Protein AF-A0A6D0IIC6-F1 (afdb_monomer_lite)

InterPro domains:
  IPR009677 Protein of unknown function DUF1266 [PF06889] (2-135)

Radius of gyration: 17.99 Å; chains: 1; bounding box: 43×33×46 Å

Foldseek 3Di:
DVLVVVLVPDDLLVVLLSVLQVVLDVQQFQCALCLLVLVVQLVVLVVCCVVVVDPPLQSQQSNLVSLVVCLVGDVAPRNSLLSNQLNVLSVPADPDPPSVSSNVSSVVSDGDPVSVVCCCLQPVDPPRPNVVDDSDRDPDGRDNDPVCPVVVVD

Structure (mmCIF, N/CA/C/O backbone):
data_AF-A0A6D0IIC6-F1
#
_entry.id   AF-A0A6D0IIC6-F1
#
loop_
_atom_site.group_PDB
_atom_site.id
_atom_site.type_symbol
_atom_site.label_atom_id
_atom_site.label_alt_id
_atom_site.label_comp_id
_atom_site.label_asym_id
_atom_site.label_entity_id
_atom_site.label_seq_id
_atom_site.pdbx_PDB_ins_code
_atom_site.Cartn_x
_atom_site.Cartn_y
_atom_site.Cartn_z
_atom_site.occupancy
_atom_site.B_iso_or_equiv
_atom_site.auth_seq_id
_atom_site.auth_comp_id
_atom_site.auth_asym_id
_ato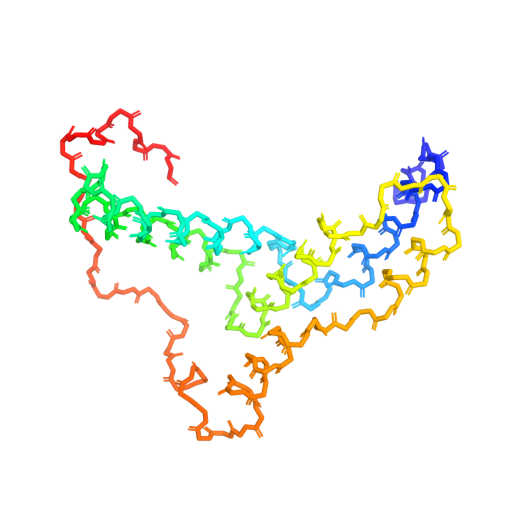m_site.auth_atom_id
_atom_site.pdbx_PDB_model_num
ATOM 1 N N . CYS A 1 1 ? 8.353 -15.985 -24.336 1.00 82.25 1 CYS A N 1
ATOM 2 C CA . CYS A 1 1 ? 7.717 -16.200 -23.022 1.00 82.25 1 CYS A CA 1
ATOM 3 C C . CYS A 1 1 ? 6.821 -15.000 -22.806 1.00 82.25 1 CYS A C 1
ATOM 5 O O . CYS A 1 1 ? 7.244 -13.914 -23.181 1.00 82.25 1 CYS A O 1
ATOM 7 N N . GLU A 1 2 ? 5.638 -15.191 -22.223 1.00 90.31 2 GLU A N 1
ATOM 8 C CA . GLU A 1 2 ? 4.599 -14.149 -22.117 1.00 90.31 2 GLU A CA 1
ATOM 9 C C . GLU A 1 2 ? 5.140 -12.819 -21.565 1.00 90.31 2 GLU A C 1
ATOM 11 O O . GLU A 1 2 ? 4.812 -11.756 -22.075 1.00 90.31 2 GLU A O 1
ATOM 16 N N . TRP A 1 3 ? 6.075 -12.874 -20.610 1.00 86.62 3 TRP A N 1
ATOM 17 C CA . TRP A 1 3 ? 6.760 -11.693 -20.072 1.00 86.62 3 TRP A CA 1
ATOM 18 C C . TRP A 1 3 ? 7.549 -10.882 -21.112 1.00 86.62 3 TRP A C 1
ATOM 20 O O . TRP A 1 3 ? 7.488 -9.657 -21.132 1.00 86.62 3 TRP A O 1
ATOM 30 N N . ARG A 1 4 ? 8.313 -11.552 -21.980 1.00 87.19 4 ARG A N 1
ATOM 31 C CA . ARG A 1 4 ? 9.103 -10.880 -23.021 1.00 87.19 4 ARG A CA 1
ATOM 32 C C . ARG A 1 4 ? 8.197 -10.246 -24.071 1.00 87.19 4 ARG A C 1
ATOM 34 O O . ARG A 1 4 ? 8.526 -9.183 -24.581 1.00 87.19 4 ARG A O 1
ATOM 41 N N . ASP A 1 5 ? 7.091 -10.913 -24.378 1.00 92.62 5 ASP A N 1
ATOM 42 C CA . ASP A 1 5 ? 6.135 -10.450 -25.376 1.00 92.62 5 ASP A CA 1
ATOM 43 C C . ASP A 1 5 ? 5.373 -9.222 -24.828 1.00 92.62 5 ASP A C 1
ATOM 45 O O . ASP A 1 5 ? 5.308 -8.206 -25.509 1.00 92.62 5 ASP A O 1
ATOM 49 N N . TYR A 1 6 ? 4.985 -9.231 -23.543 1.00 90.69 6 TYR A N 1
ATOM 50 C CA . TYR A 1 6 ? 4.467 -8.054 -22.825 1.00 90.69 6 TYR A CA 1
ATOM 51 C C . TYR A 1 6 ? 5.447 -6.869 -22.829 1.00 90.69 6 TYR A C 1
ATOM 53 O O . TYR A 1 6 ? 5.066 -5.747 -23.151 1.00 90.69 6 TYR A O 1
ATOM 61 N N . LEU A 1 7 ? 6.729 -7.096 -22.513 1.00 91.75 7 LEU A N 1
ATOM 62 C CA . LEU A 1 7 ? 7.733 -6.024 -22.532 1.00 91.75 7 LEU A CA 1
ATOM 63 C C . LEU A 1 7 ? 7.914 -5.402 -23.925 1.00 91.75 7 LEU A C 1
ATOM 65 O O . LEU A 1 7 ? 8.231 -4.217 -24.013 1.00 91.75 7 LEU A O 1
ATOM 69 N N . ALA A 1 8 ? 7.724 -6.180 -24.995 1.00 91.31 8 ALA A N 1
ATOM 70 C CA . ALA A 1 8 ? 7.854 -5.705 -26.370 1.00 91.31 8 ALA A CA 1
ATOM 71 C C . ALA A 1 8 ? 6.704 -4.777 -26.804 1.00 91.31 8 ALA A C 1
ATOM 73 O O . ALA A 1 8 ? 6.877 -4.009 -27.748 1.00 91.31 8 ALA A O 1
ATOM 74 N N . GLU A 1 9 ? 5.560 -4.819 -26.116 1.00 94.50 9 GLU A N 1
ATOM 75 C CA . GLU A 1 9 ? 4.418 -3.926 -26.354 1.00 94.50 9 GLU A CA 1
ATOM 76 C C . GLU A 1 9 ? 4.563 -2.569 -25.642 1.00 94.50 9 GLU A C 1
ATOM 78 O O . GLU A 1 9 ? 3.877 -1.606 -25.987 1.00 94.50 9 GLU A O 1
ATOM 83 N N . LEU A 1 10 ? 5.459 -2.467 -24.654 1.00 93.31 10 LEU A N 1
ATOM 84 C CA . LEU A 1 10 ? 5.653 -1.254 -23.862 1.00 93.31 10 LEU A CA 1
ATOM 85 C C . LEU A 1 10 ? 6.645 -0.288 -24.518 1.00 93.31 10 LEU A C 1
ATOM 87 O O . LEU A 1 10 ? 7.680 -0.691 -25.057 1.00 93.31 10 LEU A O 1
ATOM 91 N N . ASN A 1 11 ? 6.380 1.013 -24.368 1.00 92.44 11 ASN A N 1
ATOM 92 C CA . ASN A 1 11 ? 7.372 2.054 -24.637 1.00 92.44 11 ASN A CA 1
ATOM 93 C C . ASN A 1 11 ? 8.532 1.981 -23.620 1.00 92.44 11 ASN A C 1
ATOM 95 O O . ASN A 1 11 ? 8.465 1.269 -22.616 1.00 92.44 11 ASN A O 1
ATOM 99 N N . GLU A 1 12 ? 9.612 2.728 -23.853 1.00 91.75 12 GLU A N 1
ATOM 100 C CA . GLU A 1 12 ? 10.815 2.637 -23.010 1.00 91.75 12 GLU A CA 1
ATOM 101 C C . GLU A 1 12 ? 10.557 2.967 -21.530 1.00 91.75 12 GLU A C 1
ATOM 103 O O . GLU A 1 12 ? 11.187 2.386 -20.641 1.00 91.75 12 GLU A O 1
ATOM 108 N N . GLN A 1 13 ? 9.608 3.867 -21.265 1.00 91.56 13 GLN A N 1
ATOM 109 C CA . GLN A 1 13 ? 9.168 4.227 -19.921 1.00 91.56 13 GLN A CA 1
ATOM 110 C C . GLN A 1 13 ? 8.432 3.060 -19.245 1.00 91.56 13 GLN A C 1
ATOM 112 O O . GLN A 1 13 ? 8.767 2.667 -18.128 1.00 91.56 13 GLN A O 1
ATOM 117 N N . GLY A 1 14 ? 7.471 2.452 -19.942 1.00 91.88 14 GLY A N 1
ATOM 118 C CA . GLY A 1 14 ? 6.746 1.272 -19.484 1.00 91.88 14 GLY A CA 1
ATOM 119 C C . GLY A 1 14 ? 7.681 0.092 -19.228 1.00 91.88 14 GLY A C 1
ATOM 120 O O . GLY A 1 14 ? 7.528 -0.601 -18.224 1.00 91.88 14 GLY A O 1
ATOM 121 N N . GLN A 1 15 ? 8.707 -0.093 -20.062 1.00 92.88 15 GLN A N 1
ATOM 122 C CA . GLN A 1 15 ? 9.739 -1.104 -19.828 1.00 92.88 15 GLN A CA 1
ATOM 123 C C . GLN A 1 15 ? 10.530 -0.836 -18.541 1.00 92.88 15 GLN A C 1
ATOM 125 O O . GLN A 1 15 ? 10.795 -1.782 -17.799 1.00 92.88 15 GLN A O 1
ATOM 130 N N . ALA A 1 16 ? 10.869 0.423 -18.235 1.00 92.38 16 ALA A N 1
ATOM 131 C CA . ALA A 1 16 ? 11.551 0.777 -16.986 1.00 92.38 16 ALA A CA 1
ATOM 132 C C . ALA A 1 16 ? 10.691 0.446 -15.752 1.00 92.38 16 ALA A C 1
ATOM 134 O O . ALA A 1 16 ? 11.174 -0.187 -14.811 1.00 92.38 16 ALA A O 1
ATOM 135 N N . TYR A 1 17 ? 9.398 0.782 -15.782 1.00 92.44 17 TYR A N 1
ATOM 136 C CA . TYR A 1 17 ? 8.455 0.418 -14.721 1.00 92.44 17 TYR A CA 1
ATOM 137 C C . TYR A 1 17 ? 8.265 -1.097 -14.590 1.00 92.44 17 TYR A C 1
ATOM 139 O O . TYR A 1 17 ? 8.301 -1.635 -13.484 1.00 92.44 17 TYR A O 1
ATOM 147 N N . ALA A 1 18 ? 8.107 -1.809 -15.706 1.00 91.00 18 ALA A N 1
ATOM 148 C CA . ALA A 1 18 ? 7.944 -3.258 -15.708 1.00 91.00 18 ALA A CA 1
ATOM 149 C C . ALA A 1 18 ? 9.186 -3.971 -15.147 1.00 91.00 18 ALA A C 1
ATOM 151 O O . ALA A 1 18 ? 9.060 -4.903 -14.352 1.00 91.00 18 ALA A O 1
ATOM 152 N N . GLN A 1 19 ? 10.387 -3.500 -15.495 1.00 90.62 19 GLN A N 1
ATOM 153 C CA . GLN A 1 19 ? 11.643 -3.990 -14.922 1.00 90.62 19 GLN A CA 1
ATOM 154 C C . GLN A 1 19 ? 11.728 -3.708 -13.419 1.00 90.62 19 GLN A C 1
ATOM 156 O O . GLN A 1 19 ? 12.107 -4.597 -12.655 1.00 90.62 19 GLN A O 1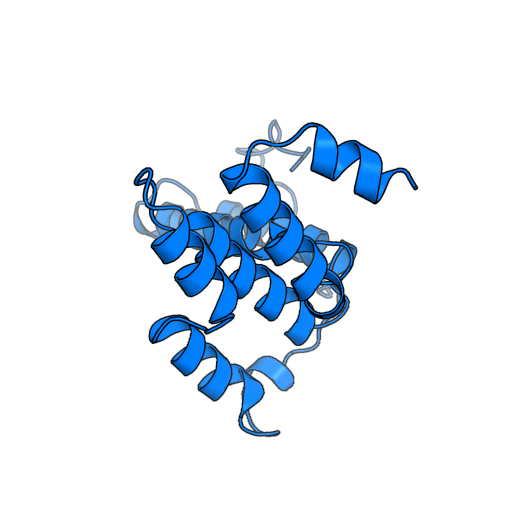
ATOM 161 N N . PHE A 1 20 ? 11.333 -2.512 -12.973 1.00 91.75 20 PHE A N 1
ATOM 162 C CA . PHE A 1 20 ? 11.287 -2.176 -11.552 1.00 91.75 20 PHE A CA 1
ATOM 163 C C . PHE A 1 20 ? 10.362 -3.121 -10.772 1.00 91.75 20 PHE A C 1
ATOM 165 O O . PHE A 1 20 ? 10.805 -3.733 -9.796 1.00 91.75 20 PHE A O 1
ATOM 172 N N . VAL A 1 21 ? 9.125 -3.316 -11.244 1.00 89.25 21 VAL A N 1
ATOM 173 C CA . VAL A 1 21 ? 8.141 -4.226 -10.631 1.00 89.25 21 VAL A CA 1
ATOM 174 C C . VAL A 1 21 ? 8.664 -5.662 -10.598 1.00 89.25 21 VAL A C 1
ATOM 176 O O . VAL A 1 21 ? 8.647 -6.296 -9.545 1.00 89.25 21 VAL A O 1
ATOM 179 N N . ALA A 1 22 ? 9.200 -6.169 -11.711 1.00 89.06 22 ALA A N 1
ATOM 180 C CA . ALA A 1 22 ? 9.768 -7.515 -11.757 1.00 89.06 22 ALA A CA 1
ATOM 181 C C . ALA A 1 22 ? 10.922 -7.684 -10.758 1.00 89.06 22 ALA A C 1
ATOM 183 O O . ALA A 1 22 ? 11.012 -8.692 -10.064 1.00 89.06 22 ALA A O 1
ATOM 184 N N . SER A 1 23 ? 11.777 -6.667 -10.634 1.00 89.38 23 SER A N 1
ATOM 185 C CA . SER A 1 23 ? 12.956 -6.704 -9.766 1.00 89.38 23 SER A CA 1
ATOM 186 C C . SER A 1 23 ? 12.669 -6.492 -8.272 1.00 89.38 23 SER A C 1
ATOM 188 O O . SER A 1 23 ? 13.603 -6.550 -7.468 1.00 89.38 23 SER A O 1
ATOM 190 N N . THR A 1 24 ? 11.417 -6.201 -7.904 1.00 89.88 24 THR A N 1
ATOM 191 C CA . THR A 1 24 ? 10.955 -6.010 -6.515 1.00 89.88 24 THR A CA 1
ATOM 192 C C . THR A 1 24 ? 9.885 -7.028 -6.101 1.00 89.88 24 THR A C 1
ATOM 194 O O . THR A 1 24 ? 9.538 -7.103 -4.919 1.00 89.88 24 THR A O 1
ATOM 197 N N . ALA A 1 25 ? 9.397 -7.854 -7.035 1.00 87.25 25 ALA A N 1
ATOM 198 C CA . ALA A 1 25 ? 8.306 -8.805 -6.822 1.00 87.2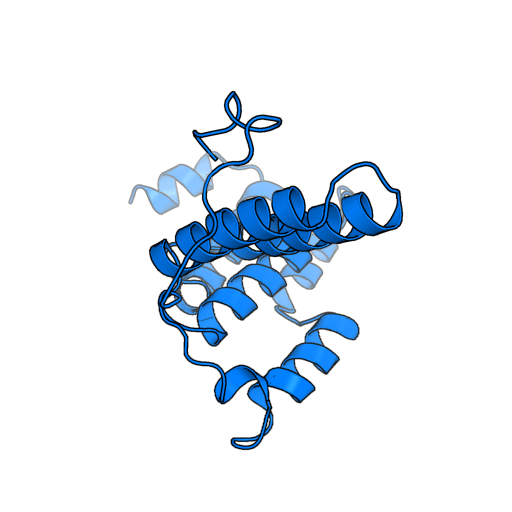5 25 ALA A CA 1
ATOM 199 C C . ALA A 1 25 ? 8.571 -9.796 -5.674 1.00 87.25 25 ALA A C 1
ATOM 201 O O . ALA A 1 25 ? 7.692 -10.022 -4.844 1.00 87.25 25 ALA A O 1
ATOM 202 N N . GLU A 1 26 ? 9.791 -10.334 -5.572 1.00 86.38 26 GLU A N 1
ATOM 203 C CA . GLU A 1 26 ? 10.161 -11.285 -4.511 1.00 86.38 26 GLU A CA 1
ATOM 204 C C . GLU A 1 26 ? 10.048 -10.673 -3.105 1.00 86.38 26 GLU A C 1
ATOM 206 O O . GLU A 1 26 ? 9.639 -11.345 -2.156 1.00 86.38 26 GLU A O 1
ATOM 211 N N . CYS A 1 27 ? 10.349 -9.377 -2.974 1.00 86.69 27 CYS A N 1
ATOM 212 C CA . CYS A 1 27 ? 10.289 -8.656 -1.705 1.00 86.69 27 CYS A CA 1
ATOM 213 C C . CYS A 1 27 ? 8.856 -8.270 -1.318 1.00 86.69 27 CYS A C 1
ATOM 215 O O . CYS A 1 27 ? 8.543 -8.202 -0.132 1.00 86.69 27 CYS A O 1
ATOM 217 N N . CYS A 1 28 ? 7.986 -8.013 -2.298 1.00 89.56 28 CYS A N 1
ATOM 218 C CA . CYS A 1 28 ? 6.646 -7.467 -2.067 1.00 89.56 28 CYS A CA 1
ATOM 219 C C . CYS A 1 28 ? 5.564 -8.532 -1.839 1.00 89.56 28 CYS A C 1
ATOM 221 O O . CYS A 1 28 ? 4.435 -8.185 -1.510 1.00 89.56 28 CYS A O 1
ATOM 223 N N . GLY A 1 29 ? 5.853 -9.819 -2.033 1.00 87.56 29 GLY A N 1
ATOM 224 C CA . GLY A 1 29 ? 4.814 -10.852 -2.008 1.00 87.56 29 GLY A CA 1
ATOM 225 C C . GLY A 1 29 ? 3.769 -10.683 -3.124 1.00 87.56 29 GLY A C 1
ATOM 226 O O . GLY A 1 29 ? 3.926 -9.878 -4.041 1.00 87.56 29 GLY A O 1
ATOM 227 N N . GLU A 1 30 ? 2.676 -11.446 -3.049 1.00 91.94 30 GLU A N 1
ATOM 228 C CA . GLU A 1 30 ? 1.641 -11.484 -4.100 1.00 91.94 30 GLU A CA 1
ATOM 229 C C . GLU A 1 30 ? 0.887 -10.154 -4.251 1.00 91.94 30 GLU A C 1
ATOM 231 O O . GLU A 1 30 ? 0.326 -9.861 -5.306 1.00 91.94 30 GLU A O 1
ATOM 236 N N . GLY A 1 31 ? 0.888 -9.324 -3.205 1.00 92.06 31 GLY A N 1
ATOM 237 C CA . GLY A 1 31 ? 0.296 -7.991 -3.242 1.00 92.06 31 GLY A CA 1
ATOM 238 C C . GLY A 1 31 ? 1.056 -6.980 -4.089 1.00 92.06 31 GLY A C 1
ATOM 239 O O . GLY A 1 31 ? 0.471 -5.961 -4.461 1.00 92.06 31 GLY A O 1
ATOM 240 N N . GLY A 1 32 ? 2.337 -7.218 -4.389 1.00 92.88 32 GLY A N 1
ATOM 241 C CA . GLY A 1 32 ? 3.180 -6.231 -5.058 1.00 92.88 32 GLY A CA 1
ATOM 242 C C . GLY A 1 32 ? 3.136 -4.885 -4.323 1.00 92.88 32 GLY A C 1
ATOM 243 O O . GLY A 1 32 ? 3.201 -4.821 -3.093 1.00 92.88 32 GLY A O 1
ATOM 244 N N . ILE A 1 33 ? 2.926 -3.808 -5.075 1.00 92.81 33 ILE A N 1
ATOM 245 C CA . ILE A 1 33 ? 2.905 -2.439 -4.546 1.00 92.81 33 ILE A CA 1
ATOM 246 C C . ILE A 1 33 ? 1.558 -1.979 -3.951 1.00 92.81 33 ILE A C 1
ATOM 248 O O . ILE A 1 33 ? 1.425 -0.816 -3.578 1.00 92.81 33 ILE A O 1
ATOM 252 N N . LYS A 1 34 ? 0.550 -2.858 -3.815 1.00 94.69 34 LYS A N 1
ATOM 253 C CA . LYS A 1 34 ? -0.783 -2.496 -3.270 1.00 94.69 34 LYS A CA 1
ATOM 254 C C . LYS A 1 34 ? -0.736 -1.916 -1.853 1.00 94.69 34 LYS A C 1
ATOM 256 O O . LYS A 1 34 ? -1.610 -1.143 -1.473 1.00 94.69 34 LYS A O 1
ATOM 261 N N . ALA A 1 35 ? 0.277 -2.269 -1.065 1.00 94.19 35 ALA A N 1
ATOM 262 C CA . ALA A 1 35 ? 0.470 -1.751 0.283 1.00 94.19 35 ALA A CA 1
ATOM 263 C C . ALA A 1 35 ? 0.625 -0.222 0.314 1.00 94.19 35 ALA A C 1
ATOM 265 O O . ALA A 1 35 ? 0.234 0.399 1.300 1.00 94.19 35 ALA A O 1
ATOM 266 N N . TRP A 1 36 ? 1.094 0.402 -0.772 1.00 93.38 36 TRP A N 1
ATOM 267 C CA . TRP A 1 36 ? 1.059 1.858 -0.915 1.00 93.38 36 TRP A CA 1
ATOM 268 C C . TRP A 1 36 ? -0.366 2.418 -0.830 1.00 93.38 36 TRP A C 1
ATOM 270 O O . TRP A 1 36 ? -0.622 3.375 -0.098 1.00 93.38 36 TRP A O 1
ATOM 280 N N . ASP A 1 37 ? -1.316 1.790 -1.521 1.00 94.94 37 ASP A N 1
ATOM 281 C CA . ASP A 1 37 ? -2.723 2.194 -1.489 1.00 94.94 37 ASP A CA 1
ATOM 282 C C . ASP A 1 37 ? -3.330 1.951 -0.108 1.00 94.94 37 ASP A C 1
ATOM 284 O O . ASP A 1 37 ? -4.007 2.822 0.430 1.00 94.94 37 ASP A O 1
ATOM 288 N N . TYR A 1 38 ? -3.027 0.807 0.508 1.00 95.56 38 TYR A N 1
ATOM 289 C CA . TYR A 1 38 ? -3.504 0.457 1.847 1.00 95.56 38 TYR A CA 1
ATOM 290 C C . TYR A 1 38 ? -3.057 1.461 2.915 1.00 95.56 38 TYR A C 1
ATOM 292 O O . TYR A 1 38 ? -3.882 1.926 3.705 1.00 95.56 38 TYR A O 1
ATOM 300 N N . VAL A 1 39 ? -1.782 1.863 2.910 1.00 92.25 39 VAL A N 1
ATOM 301 C CA . VAL A 1 39 ? -1.275 2.883 3.839 1.00 92.25 39 VAL A CA 1
ATOM 302 C C . VAL A 1 39 ? -1.931 4.240 3.581 1.00 92.25 39 VAL A C 1
ATOM 304 O O . VAL A 1 39 ? -2.355 4.892 4.536 1.00 92.25 39 VAL A O 1
ATOM 307 N N . ARG A 1 40 ? -2.096 4.654 2.315 1.00 93.56 40 ARG A N 1
ATOM 308 C CA . ARG A 1 40 ? -2.795 5.908 1.979 1.00 93.56 40 ARG A CA 1
ATOM 309 C C . ARG A 1 40 ? -4.253 5.894 2.424 1.00 93.56 40 ARG A C 1
ATOM 311 O O . ARG A 1 40 ? -4.711 6.873 3.005 1.00 93.56 40 ARG A O 1
ATOM 318 N N . MET A 1 41 ? -4.972 4.796 2.202 1.00 95.00 41 MET A N 1
ATOM 319 C CA . MET A 1 41 ? -6.351 4.640 2.668 1.00 95.00 41 MET A CA 1
ATOM 320 C C . MET A 1 41 ? -6.433 4.726 4.197 1.00 95.00 41 MET A C 1
ATOM 322 O O . MET A 1 41 ? -7.300 5.422 4.722 1.00 95.00 41 MET A O 1
ATOM 326 N N . GLY A 1 42 ? -5.512 4.078 4.917 1.00 94.62 42 GLY A N 1
ATOM 327 C CA . GLY A 1 42 ? -5.440 4.155 6.377 1.00 94.62 42 GLY A CA 1
ATOM 328 C C . GLY A 1 42 ? -5.161 5.577 6.870 1.00 94.62 42 GLY A C 1
ATOM 329 O O . GLY A 1 42 ? -5.859 6.074 7.753 1.00 94.62 42 GLY A O 1
ATOM 330 N N . PHE A 1 43 ? -4.199 6.268 6.252 1.00 93.88 43 PHE A N 1
ATOM 331 C CA . PHE A 1 43 ? -3.897 7.669 6.545 1.00 93.88 43 PHE A CA 1
ATOM 332 C C . PHE A 1 43 ? -5.113 8.574 6.310 1.00 93.88 43 PHE A C 1
ATOM 334 O O . PHE A 1 43 ? -5.519 9.298 7.217 1.00 93.88 43 PHE A O 1
ATOM 341 N N . LEU A 1 44 ? -5.745 8.487 5.134 1.00 96.00 44 LEU A N 1
ATOM 342 C CA . LEU A 1 44 ? -6.933 9.275 4.797 1.00 96.00 44 LEU A CA 1
ATOM 343 C C . LEU A 1 44 ? -8.104 8.986 5.740 1.00 96.00 44 LEU A C 1
ATOM 345 O O . LEU A 1 44 ? -8.799 9.915 6.134 1.00 96.00 44 LEU A O 1
ATOM 349 N N . SER A 1 45 ? -8.282 7.734 6.169 1.00 96.12 45 SER A N 1
ATOM 350 C CA . SER A 1 45 ? -9.322 7.367 7.140 1.00 96.12 45 SER A CA 1
ATOM 351 C C . SER A 1 45 ? -9.093 8.031 8.499 1.00 96.12 45 SER A C 1
ATOM 353 O O . SER A 1 45 ? -10.046 8.448 9.153 1.00 96.12 45 SER A O 1
ATOM 355 N N . ARG A 1 46 ? -7.836 8.172 8.938 1.00 96.25 46 ARG A N 1
ATOM 356 C CA . ARG A 1 46 ? -7.495 8.896 10.176 1.00 96.25 46 ARG A CA 1
ATOM 357 C C . ARG A 1 46 ? -7.632 10.407 10.007 1.00 96.25 46 ARG A C 1
ATOM 359 O O . ARG A 1 46 ? -8.140 11.072 10.905 1.00 96.25 46 ARG A O 1
ATOM 366 N N . MET A 1 47 ? -7.243 10.942 8.852 1.00 97.75 47 MET A N 1
ATOM 367 C CA . MET A 1 47 ? -7.465 12.352 8.524 1.00 97.75 47 MET A CA 1
ATOM 368 C C . MET A 1 47 ? -8.957 12.689 8.456 1.00 97.75 47 MET A C 1
ATOM 370 O O . MET A 1 47 ? -9.348 13.760 8.909 1.00 97.75 47 MET A O 1
ATOM 374 N N . GLY A 1 48 ? -9.793 11.777 7.957 1.00 97.62 48 GLY A N 1
ATOM 375 C CA . GLY A 1 48 ? -11.246 11.924 7.955 1.00 97.62 48 GLY A CA 1
ATOM 376 C C . GLY A 1 48 ? -11.808 12.102 9.364 1.00 97.62 48 GLY A C 1
ATOM 377 O O . GLY A 1 48 ? -12.624 12.993 9.571 1.00 97.62 48 GLY A O 1
ATOM 378 N N . VAL A 1 49 ? -11.303 11.348 10.346 1.00 97.81 49 VAL A N 1
ATOM 379 C CA . VAL A 1 49 ? -11.675 11.533 11.762 1.00 97.81 49 VAL A CA 1
ATOM 380 C C . VAL A 1 49 ? -11.257 12.904 12.275 1.00 97.81 49 VAL A C 1
ATOM 382 O O . VAL A 1 49 ? -12.079 13.633 12.819 1.00 97.81 49 VAL A O 1
ATOM 385 N N . LEU A 1 50 ? -10.002 13.300 12.047 1.00 97.75 50 LEU A N 1
ATOM 386 C CA . LEU A 1 50 ? -9.489 14.599 12.504 1.00 97.75 50 LEU A CA 1
ATOM 387 C C . LEU A 1 50 ? -10.249 15.794 11.909 1.00 97.75 50 LEU A C 1
ATOM 389 O O . LEU A 1 50 ? -10.315 16.850 12.532 1.00 97.75 50 LEU A O 1
ATOM 393 N N . ASN A 1 51 ? -10.820 15.630 10.715 1.00 97.88 51 ASN A N 1
ATOM 394 C CA . ASN A 1 51 ? -11.621 16.651 10.042 1.00 97.88 51 ASN A CA 1
ATOM 395 C C . ASN A 1 51 ? -13.135 16.503 10.288 1.00 97.88 51 ASN A C 1
ATOM 397 O O . ASN A 1 51 ? -13.915 17.244 9.693 1.00 97.88 51 ASN A O 1
ATOM 401 N N . ASN A 1 52 ? -13.562 15.581 11.160 1.00 97.31 52 ASN A N 1
ATOM 402 C CA . ASN A 1 52 ? -14.969 15.256 11.429 1.00 97.31 52 ASN A CA 1
ATOM 403 C C . ASN A 1 52 ? -15.768 14.820 10.180 1.00 97.31 52 ASN A C 1
ATOM 405 O O . ASN A 1 52 ? -16.975 15.038 10.102 1.00 97.31 52 ASN A O 1
ATOM 409 N N . TRP A 1 53 ? -15.101 14.227 9.187 1.00 96.69 53 TRP A N 1
ATOM 410 C CA . TRP A 1 53 ? -15.733 13.619 8.006 1.00 96.69 53 TRP A CA 1
ATOM 411 C C . TRP A 1 53 ? -16.077 12.147 8.219 1.00 96.69 53 TRP A C 1
ATOM 413 O O . TRP A 1 53 ? -16.956 11.624 7.543 1.00 96.69 53 TRP A O 1
ATOM 423 N N . LEU A 1 54 ? -15.363 11.491 9.133 1.00 96.94 54 LEU A N 1
ATOM 424 C CA . LEU A 1 54 ? -15.617 10.129 9.582 1.00 96.94 54 LEU A CA 1
ATOM 425 C C . LEU A 1 54 ? -15.680 10.120 11.106 1.00 96.94 54 LEU A C 1
ATOM 427 O O . LEU A 1 54 ? -14.952 10.851 11.776 1.00 96.94 54 LEU A O 1
ATOM 431 N N . SER A 1 55 ? -16.509 9.253 11.656 1.00 96.75 55 SER A N 1
ATOM 432 C CA . SER A 1 55 ? -16.437 8.843 13.053 1.00 96.75 55 SER A CA 1
ATOM 433 C C . SER A 1 55 ? -15.248 7.903 13.294 1.00 96.75 55 SER A C 1
ATOM 435 O O . SER A 1 55 ? -14.693 7.294 12.371 1.00 96.75 55 SER A O 1
ATOM 437 N N . GLU A 1 56 ? -14.858 7.748 14.561 1.00 95.94 56 GLU A N 1
ATOM 438 C CA . GLU A 1 56 ? -13.840 6.765 14.952 1.00 95.94 56 GLU A CA 1
ATOM 439 C C . GLU A 1 56 ? -14.259 5.331 14.596 1.00 95.94 56 GLU A C 1
ATOM 441 O O . GLU A 1 56 ? -13.423 4.540 14.163 1.00 95.94 56 GLU A O 1
ATOM 446 N N . GLU A 1 57 ? -15.551 5.012 14.720 1.00 95.38 57 GLU A N 1
ATOM 447 C CA . GLU A 1 57 ? -16.108 3.697 14.391 1.00 95.38 57 GLU A CA 1
ATOM 448 C C . GLU A 1 57 ? -15.970 3.380 12.894 1.00 95.38 57 GLU A C 1
ATOM 450 O O . GLU A 1 57 ? -15.486 2.308 12.522 1.00 95.38 57 GLU A O 1
ATOM 455 N N . GLU A 1 58 ? -16.312 4.340 12.032 1.00 95.44 58 GLU A N 1
ATOM 456 C CA . GLU A 1 58 ? -16.147 4.236 10.579 1.00 95.44 58 GLU A CA 1
ATOM 457 C C . GLU A 1 58 ? -14.683 4.065 10.185 1.00 95.44 58 GLU A C 1
ATOM 459 O O . GLU A 1 58 ? -14.343 3.172 9.406 1.0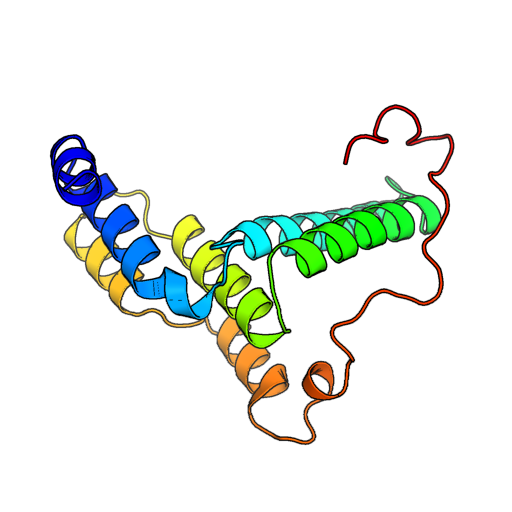0 95.44 58 GLU A O 1
ATOM 464 N N . SER A 1 59 ? -13.793 4.871 10.767 1.00 95.94 59 SER A N 1
ATOM 465 C CA . SER A 1 59 ? -12.357 4.764 10.511 1.00 95.94 59 SER A CA 1
ATOM 466 C C . SER A 1 59 ? -11.791 3.419 10.965 1.00 95.94 59 SER A C 1
ATOM 468 O O . SER A 1 59 ? -11.000 2.808 10.243 1.00 95.94 59 SER A O 1
ATOM 470 N N . LEU A 1 60 ? -12.218 2.915 12.128 1.00 94.81 60 LEU A N 1
ATOM 471 C CA . LEU A 1 60 ? -11.801 1.613 12.646 1.00 94.81 60 LEU A CA 1
ATOM 472 C C . LEU A 1 60 ? -12.293 0.463 11.760 1.00 94.81 60 LEU A C 1
ATOM 474 O O . LEU A 1 60 ? -11.540 -0.481 11.500 1.00 94.81 60 LEU A O 1
ATOM 478 N N . TRP A 1 61 ? -13.532 0.542 11.268 1.00 94.62 61 TRP A N 1
ATOM 479 C CA . TRP A 1 61 ? -14.060 -0.438 10.325 1.00 94.62 61 TRP A CA 1
ATOM 480 C C . TRP A 1 61 ? -13.285 -0.425 9.003 1.00 94.62 61 TRP A C 1
ATOM 482 O O . TRP A 1 61 ? -12.821 -1.478 8.565 1.00 94.62 61 TRP A O 1
ATOM 492 N N . ILE A 1 62 ? -13.031 0.746 8.408 1.00 94.88 62 ILE A N 1
ATOM 493 C CA . ILE A 1 62 ? -12.233 0.853 7.174 1.00 94.88 62 ILE A CA 1
ATOM 494 C C . ILE A 1 62 ? -10.821 0.285 7.386 1.00 94.88 62 ILE A C 1
ATOM 496 O O . ILE A 1 62 ? -10.354 -0.532 6.589 1.00 94.88 62 ILE A O 1
ATOM 500 N N . GLN A 1 63 ? -10.150 0.647 8.483 1.00 94.25 63 GLN A N 1
ATOM 501 C CA . GLN A 1 63 ? -8.823 0.115 8.814 1.00 94.25 63 GLN A CA 1
ATOM 502 C C . GLN A 1 63 ? -8.835 -1.407 9.009 1.00 94.25 63 GLN A C 1
ATOM 504 O O . GLN A 1 63 ? -7.905 -2.089 8.580 1.00 94.25 63 GLN A O 1
ATOM 509 N N . SER A 1 64 ? -9.912 -1.959 9.567 1.00 93.62 64 SER A N 1
ATOM 510 C CA . SER A 1 64 ? -10.112 -3.405 9.684 1.00 93.62 64 SER A CA 1
ATOM 511 C C . SER A 1 64 ? -10.192 -4.096 8.318 1.00 93.62 64 SER A C 1
ATOM 513 O O . SER A 1 64 ? -9.566 -5.141 8.119 1.00 93.62 64 SER A O 1
ATOM 515 N N . ARG A 1 65 ? -10.901 -3.504 7.345 1.00 94.12 65 ARG A N 1
ATOM 516 C CA . ARG A 1 65 ? -10.966 -4.018 5.963 1.00 94.12 65 ARG A CA 1
ATOM 517 C C . ARG A 1 65 ? -9.607 -3.957 5.269 1.00 94.12 65 ARG A C 1
ATOM 519 O O . ARG A 1 65 ? -9.204 -4.925 4.622 1.00 94.12 65 ARG A O 1
ATOM 526 N N . ILE A 1 66 ? -8.870 -2.862 5.461 1.00 94.81 66 ILE A N 1
ATOM 527 C CA . ILE A 1 66 ? -7.501 -2.710 4.951 1.00 94.81 66 ILE A CA 1
ATOM 528 C C . ILE A 1 66 ? -6.588 -3.793 5.539 1.00 94.81 66 ILE A C 1
ATOM 530 O O . ILE A 1 66 ? -5.877 -4.454 4.784 1.00 94.81 66 ILE A O 1
ATOM 534 N N . HIS A 1 67 ? -6.648 -4.030 6.854 1.00 93.94 67 HIS A N 1
ATOM 535 C CA . HIS A 1 67 ? -5.856 -5.067 7.524 1.00 93.94 67 HIS A CA 1
ATOM 536 C C . HIS A 1 67 ? -6.145 -6.462 6.960 1.00 93.94 67 HIS A C 1
ATOM 538 O O . HIS A 1 67 ? -5.225 -7.194 6.603 1.00 93.94 67 HIS A O 1
ATOM 544 N N . LEU A 1 68 ? -7.420 -6.820 6.787 1.00 94.19 68 LEU A N 1
ATOM 545 C CA . LEU A 1 68 ? -7.812 -8.105 6.196 1.00 94.19 68 LEU A CA 1
ATOM 546 C C . LEU A 1 68 ? -7.294 -8.274 4.760 1.00 94.19 68 LEU A C 1
ATOM 548 O O . LEU A 1 68 ? -6.795 -9.344 4.401 1.00 94.19 68 LEU A O 1
ATOM 552 N N . ARG A 1 69 ? -7.362 -7.218 3.939 1.00 94.12 69 ARG A N 1
ATOM 553 C CA . ARG A 1 69 ? -6.774 -7.227 2.591 1.00 94.12 69 ARG A CA 1
ATOM 554 C C . ARG A 1 69 ? -5.252 -7.356 2.648 1.00 94.12 69 ARG A C 1
ATOM 556 O O . ARG A 1 69 ? -4.689 -8.119 1.869 1.00 94.12 69 ARG A O 1
ATOM 563 N N . ALA A 1 70 ? -4.585 -6.672 3.573 1.00 95.50 70 ALA A N 1
ATOM 564 C CA . ALA A 1 70 ? -3.142 -6.780 3.755 1.00 95.50 70 ALA A CA 1
ATOM 565 C C . ALA A 1 70 ? -2.727 -8.214 4.130 1.00 95.50 70 ALA A C 1
ATOM 567 O O . ALA A 1 70 ? -1.863 -8.786 3.467 1.00 95.50 70 ALA A O 1
ATOM 568 N N . LEU A 1 71 ? -3.402 -8.839 5.100 1.00 94.88 71 LEU A N 1
ATOM 569 C CA . LEU A 1 71 ? -3.160 -10.231 5.505 1.00 94.88 71 LEU A CA 1
ATOM 570 C C . LEU A 1 71 ? -3.349 -11.237 4.361 1.00 94.88 71 LEU A C 1
ATOM 572 O O . LEU A 1 71 ? -2.673 -12.262 4.331 1.00 94.88 71 LEU A O 1
ATOM 576 N N . ARG A 1 72 ? -4.256 -10.960 3.413 1.00 94.62 72 ARG A N 1
ATOM 577 C CA . ARG A 1 72 ? -4.473 -11.818 2.238 1.00 94.62 72 ARG A CA 1
ATOM 578 C C . ARG A 1 72 ? -3.273 -11.828 1.289 1.00 94.62 72 ARG A C 1
ATOM 580 O O . ARG A 1 72 ? -2.987 -12.865 0.702 1.00 94.62 72 ARG A O 1
ATOM 587 N N . TYR A 1 73 ? -2.624 -10.683 1.095 1.00 94.69 73 TYR A N 1
ATOM 588 C CA . TYR A 1 73 ? -1.625 -10.500 0.037 1.00 94.69 73 TYR A CA 1
ATOM 589 C C . TYR A 1 73 ? -0.173 -10.521 0.523 1.00 94.69 73 TYR A C 1
ATOM 591 O O . TYR A 1 73 ? 0.739 -10.740 -0.276 1.00 94.69 73 TYR A O 1
ATOM 599 N N . TYR A 1 74 ? 0.046 -10.290 1.816 1.00 94.19 74 TYR A N 1
ATOM 600 C CA . TYR A 1 74 ? 1.370 -10.199 2.419 1.00 94.19 74 TYR A CA 1
ATOM 601 C C . TYR A 1 74 ? 1.477 -11.178 3.588 1.00 94.19 74 TYR A C 1
ATOM 603 O O . TYR A 1 74 ? 0.536 -11.362 4.358 1.00 94.19 74 TYR A O 1
ATOM 611 N N . ARG A 1 75 ? 2.638 -11.824 3.730 1.00 92.25 75 ARG A N 1
ATOM 612 C CA . ARG A 1 75 ? 2.850 -12.876 4.743 1.00 92.25 75 ARG A CA 1
ATOM 613 C C . ARG A 1 75 ? 3.446 -12.376 6.053 1.00 92.25 75 ARG A C 1
ATOM 615 O O . ARG A 1 75 ? 3.484 -13.122 7.025 1.00 92.25 75 ARG A O 1
ATOM 622 N N . ASN A 1 76 ? 3.988 -11.165 6.058 1.00 88.88 76 ASN A N 1
ATOM 623 C CA . ASN A 1 76 ? 4.614 -10.546 7.218 1.00 88.88 76 ASN A CA 1
ATOM 624 C C . ASN A 1 76 ? 4.781 -9.038 6.986 1.00 88.88 76 ASN A C 1
ATOM 626 O O . ASN A 1 76 ? 4.686 -8.553 5.854 1.00 88.88 76 ASN A O 1
ATOM 630 N N . TRP A 1 77 ? 5.114 -8.319 8.060 1.00 87.25 77 TRP A N 1
ATOM 631 C CA . TRP A 1 77 ? 5.384 -6.883 8.016 1.00 87.25 77 TRP A CA 1
ATOM 632 C C . TRP A 1 77 ? 6.469 -6.499 7.010 1.00 87.25 77 TRP A C 1
ATOM 634 O O . TRP A 1 77 ? 6.343 -5.454 6.385 1.00 87.25 77 TRP A O 1
ATOM 644 N N . ARG A 1 78 ? 7.500 -7.333 6.799 1.00 85.62 78 ARG A N 1
ATOM 645 C CA . ARG A 1 78 ? 8.581 -7.024 5.846 1.00 85.62 78 ARG A CA 1
ATOM 646 C C . ARG A 1 78 ? 8.057 -6.941 4.413 1.00 85.62 78 ARG A C 1
ATOM 648 O O . ARG A 1 78 ? 8.375 -5.982 3.721 1.00 85.62 78 ARG A O 1
ATOM 655 N N . GLN A 1 79 ? 7.222 -7.892 3.987 1.00 90.69 79 GLN A N 1
ATOM 656 C CA . GLN A 1 79 ? 6.620 -7.857 2.648 1.00 90.69 79 GLN A CA 1
ATOM 657 C C . GLN A 1 79 ? 5.655 -6.682 2.481 1.00 90.69 79 GLN A C 1
ATOM 659 O O . GLN A 1 79 ? 5.697 -5.992 1.465 1.00 90.69 79 GLN A O 1
ATOM 664 N N . TYR A 1 80 ? 4.808 -6.437 3.485 1.00 91.31 80 TYR A N 1
ATOM 665 C CA . TYR A 1 80 ? 3.882 -5.303 3.472 1.00 91.31 80 TYR A CA 1
ATOM 666 C C . TYR A 1 80 ? 4.633 -3.971 3.369 1.00 91.31 80 TYR A C 1
ATOM 668 O O . TYR A 1 80 ? 4.290 -3.114 2.556 1.00 91.31 80 TYR A O 1
ATOM 676 N N . PHE A 1 81 ? 5.707 -3.827 4.144 1.00 87.50 81 PHE A N 1
ATOM 677 C CA . PHE A 1 81 ? 6.544 -2.639 4.150 1.00 87.50 81 PHE A CA 1
ATOM 678 C C . PHE A 1 81 ? 7.291 -2.437 2.832 1.00 87.50 81 PHE A C 1
ATOM 680 O O . PHE A 1 81 ? 7.266 -1.342 2.276 1.00 87.50 81 PHE A O 1
ATOM 687 N N . ALA A 1 82 ? 7.890 -3.498 2.287 1.00 88.06 82 ALA A N 1
ATOM 688 C CA . ALA A 1 82 ? 8.520 -3.456 0.972 1.00 88.06 82 ALA A CA 1
ATOM 689 C C . ALA A 1 82 ? 7.520 -3.022 -0.112 1.00 88.06 82 ALA A C 1
ATOM 691 O O . ALA A 1 82 ? 7.823 -2.133 -0.907 1.00 88.06 82 ALA A O 1
ATOM 692 N N . GLY A 1 83 ? 6.304 -3.581 -0.102 1.00 92.19 83 GLY A N 1
ATOM 693 C CA . GLY A 1 83 ? 5.235 -3.189 -1.022 1.00 92.19 83 GLY A CA 1
ATOM 694 C C . GLY A 1 83 ? 4.842 -1.715 -0.891 1.00 92.19 83 GLY A C 1
ATOM 695 O O . GLY A 1 83 ? 4.631 -1.045 -1.901 1.00 92.19 83 GLY A O 1
ATOM 696 N N . TYR A 1 84 ? 4.778 -1.189 0.336 1.00 90.62 84 TYR A N 1
ATOM 697 C CA . TYR A 1 84 ? 4.530 0.232 0.584 1.00 90.62 84 TYR A CA 1
ATOM 698 C C . TYR A 1 84 ? 5.652 1.101 0.009 1.00 90.62 84 TYR A C 1
ATOM 700 O O . TYR A 1 84 ? 5.372 2.040 -0.734 1.00 90.62 84 TYR A O 1
ATOM 708 N N . THR A 1 85 ? 6.908 0.773 0.305 1.00 87.31 85 THR A N 1
ATOM 709 C CA . THR A 1 85 ? 8.068 1.567 -0.113 1.00 87.31 85 THR A CA 1
ATOM 710 C C . THR A 1 85 ? 8.230 1.588 -1.619 1.00 87.31 85 THR A C 1
ATOM 712 O O . THR A 1 85 ? 8.315 2.660 -2.215 1.00 87.31 85 THR A O 1
ATOM 715 N N . PHE A 1 86 ? 8.252 0.418 -2.256 1.00 90.50 86 PHE A N 1
ATOM 716 C CA . PHE A 1 86 ? 8.429 0.358 -3.702 1.00 90.50 86 PHE A CA 1
ATOM 717 C C . PHE A 1 86 ? 7.215 0.928 -4.432 1.00 90.50 86 PHE A C 1
ATOM 719 O O . PHE A 1 86 ? 7.373 1.534 -5.487 1.00 90.50 86 PHE A O 1
ATOM 726 N N . GLY A 1 87 ? 6.016 0.822 -3.851 1.00 92.12 87 GLY A N 1
ATOM 727 C CA . GLY A 1 87 ? 4.845 1.530 -4.356 1.00 92.12 87 GLY A CA 1
ATOM 728 C C . GLY A 1 87 ? 4.986 3.042 -4.256 1.00 92.12 87 GLY A C 1
ATOM 729 O O . GLY A 1 87 ? 4.739 3.739 -5.233 1.00 92.12 87 GLY A O 1
ATOM 730 N N . ARG A 1 88 ? 5.457 3.563 -3.124 1.00 89.25 88 ARG A N 1
ATOM 731 C CA . ARG A 1 88 ? 5.733 4.992 -2.967 1.00 89.25 88 ARG A CA 1
ATOM 732 C C . ARG A 1 88 ? 6.734 5.489 -4.006 1.00 89.25 88 ARG A C 1
ATOM 734 O O . ARG A 1 88 ? 6.458 6.480 -4.670 1.00 89.25 88 ARG A O 1
ATOM 741 N N . GLN A 1 89 ? 7.850 4.783 -4.174 1.00 89.38 89 GLN A N 1
ATOM 742 C CA . GLN A 1 89 ? 8.863 5.107 -5.177 1.00 89.38 89 GLN A CA 1
ATOM 743 C C . GLN A 1 89 ? 8.268 5.073 -6.591 1.00 89.38 89 GLN A C 1
ATOM 745 O O . GLN A 1 89 ? 8.454 6.014 -7.352 1.00 89.38 89 GLN A O 1
ATOM 750 N N . TYR A 1 90 ? 7.487 4.042 -6.923 1.00 91.19 90 TYR A N 1
ATOM 751 C CA . TYR A 1 90 ? 6.787 3.953 -8.206 1.00 91.19 90 TYR A CA 1
ATOM 752 C C . TYR A 1 90 ? 5.898 5.176 -8.470 1.00 91.19 90 TYR A C 1
ATOM 754 O O . TYR A 1 90 ? 5.859 5.674 -9.584 1.00 91.19 90 TYR A O 1
ATOM 762 N N . TRP A 1 91 ? 5.177 5.664 -7.461 1.00 89.62 91 TRP A N 1
ATOM 763 C CA . TRP A 1 91 ? 4.268 6.804 -7.612 1.00 89.62 91 TRP A CA 1
ATOM 764 C C . TRP A 1 91 ? 4.951 8.174 -7.515 1.00 89.62 91 TRP A C 1
ATOM 766 O O . TRP A 1 91 ? 4.361 9.166 -7.926 1.00 89.62 91 TRP A O 1
ATOM 776 N N . GLN A 1 92 ? 6.158 8.250 -6.952 1.00 87.94 92 GLN A N 1
ATOM 777 C CA . GLN A 1 92 ? 6.950 9.481 -6.832 1.00 87.94 92 GLN A CA 1
ATOM 778 C C . GLN A 1 92 ? 7.990 9.640 -7.944 1.00 87.94 92 GLN A C 1
ATOM 780 O O . GLN A 1 92 ? 8.751 10.610 -7.935 1.00 87.94 92 GLN A O 1
ATOM 785 N N . SER A 1 93 ? 8.075 8.684 -8.866 1.00 87.69 93 SER A N 1
ATOM 786 C CA . SER A 1 93 ? 9.013 8.764 -9.975 1.00 87.69 93 SER A CA 1
ATOM 787 C C . SER A 1 93 ? 8.744 10.000 -10.837 1.00 87.69 93 SER A C 1
ATOM 789 O O . SER A 1 93 ? 7.585 10.379 -11.010 1.00 87.69 93 SER A O 1
ATOM 791 N N . PRO A 1 94 ? 9.796 10.623 -11.393 1.00 85.94 94 PRO A N 1
ATOM 792 C CA . PRO A 1 94 ? 9.650 11.832 -12.193 1.00 85.94 94 PRO A CA 1
ATOM 793 C C . PRO A 1 94 ? 8.726 11.592 -13.394 1.00 85.94 94 PRO A C 1
ATOM 795 O O . PRO A 1 94 ? 8.858 10.585 -14.092 1.00 85.94 94 PRO A O 1
ATOM 798 N N . GLU A 1 95 ? 7.803 12.529 -13.623 1.00 73.81 95 GLU A N 1
ATOM 799 C CA . GLU A 1 95 ? 6.864 12.497 -14.754 1.00 73.81 95 GLU A CA 1
ATOM 800 C C . GLU A 1 95 ? 7.497 12.982 -16.068 1.00 73.81 95 GLU A C 1
ATOM 802 O O . GLU A 1 95 ? 6.941 12.731 -17.134 1.00 73.81 95 GLU A O 1
ATOM 807 N N . ASP A 1 96 ? 8.656 13.648 -16.008 1.00 71.06 96 ASP A N 1
ATOM 808 C CA . ASP A 1 96 ? 9.327 14.188 -17.192 1.00 71.06 96 ASP A CA 1
ATOM 809 C C . ASP A 1 96 ? 9.804 13.083 -18.152 1.00 71.06 96 ASP A C 1
ATOM 811 O O . ASP A 1 96 ? 10.269 12.022 -17.726 1.00 71.06 96 ASP A O 1
ATOM 815 N N . ASP A 1 97 ? 9.831 13.393 -19.455 1.00 67.94 97 ASP A N 1
ATOM 816 C CA . ASP A 1 97 ? 10.339 12.543 -20.556 1.00 67.94 97 ASP A CA 1
ATOM 817 C C . ASP A 1 97 ? 11.841 12.170 -20.435 1.00 67.94 97 ASP A C 1
ATOM 819 O O . ASP A 1 97 ? 12.457 11.588 -21.334 1.00 67.94 97 ASP A O 1
ATOM 823 N N . HIS A 1 98 ? 12.476 12.483 -19.306 1.00 86.25 98 HIS A N 1
ATOM 824 C CA . HIS A 1 98 ? 13.855 12.151 -18.987 1.00 86.25 98 HIS A CA 1
ATOM 825 C C . HIS A 1 98 ? 13.995 10.690 -18.531 1.00 86.25 98 HIS A C 1
ATOM 827 O O . HIS A 1 98 ? 14.245 10.388 -17.363 1.00 86.25 98 HIS A O 1
ATOM 833 N N . LEU A 1 99 ? 13.922 9.769 -19.494 1.00 89.94 99 LEU A N 1
ATOM 834 C CA . LEU A 1 99 ? 14.035 8.319 -19.289 1.00 89.94 99 LEU A CA 1
ATOM 835 C C . LEU A 1 99 ? 15.250 7.886 -18.445 1.00 89.94 99 LEU A C 1
ATOM 837 O O . LEU A 1 99 ? 15.151 6.953 -17.649 1.00 89.94 99 LEU A O 1
ATOM 841 N N . GLN A 1 100 ? 16.398 8.551 -18.604 1.00 90.31 100 GLN A N 1
ATOM 842 C CA . GLN A 1 100 ? 17.599 8.253 -17.818 1.00 90.31 100 GLN A CA 1
ATOM 843 C C . GLN A 1 100 ? 17.387 8.545 -16.325 1.00 90.31 100 GLN A C 1
ATOM 845 O O . GLN A 1 100 ? 17.712 7.701 -15.492 1.00 90.31 100 GLN A O 1
ATOM 850 N N . LEU A 1 101 ? 16.776 9.688 -15.992 1.00 90.25 101 LEU A N 1
ATOM 851 C CA . LEU A 1 101 ? 16.464 10.055 -14.609 1.00 90.25 101 LEU A CA 1
ATOM 852 C C . LEU A 1 101 ? 15.448 9.092 -13.999 1.00 90.25 101 LEU A C 1
ATOM 854 O O . LEU A 1 101 ? 15.617 8.682 -12.855 1.00 90.25 101 LEU A O 1
ATOM 858 N N . LEU A 1 102 ? 14.433 8.677 -14.764 1.00 91.81 102 LEU A N 1
ATOM 859 C CA . LEU A 1 102 ? 13.479 7.663 -14.318 1.00 91.81 102 LEU A CA 1
ATOM 860 C C . LEU A 1 102 ? 14.179 6.341 -13.979 1.00 91.81 102 LEU A C 1
ATOM 862 O O . LEU A 1 102 ? 13.956 5.777 -12.908 1.00 91.81 102 LEU A O 1
ATOM 866 N N . ARG A 1 103 ? 15.036 5.845 -14.881 1.00 91.50 103 A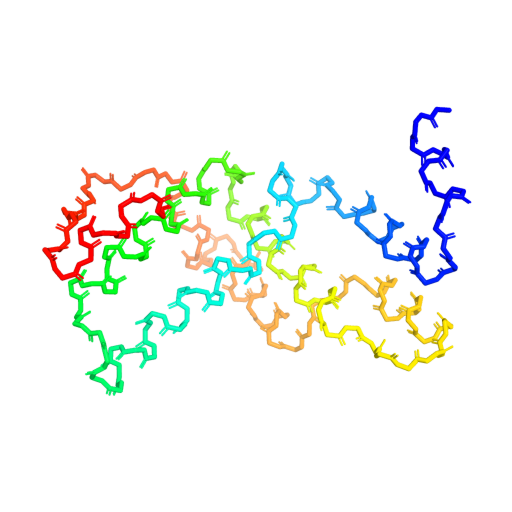RG A N 1
ATOM 867 C CA . ARG A 1 103 ? 15.776 4.593 -14.673 1.00 91.50 103 ARG A CA 1
ATOM 868 C C . ARG A 1 103 ? 16.671 4.675 -13.445 1.00 91.50 103 ARG A C 1
ATOM 870 O O . ARG A 1 103 ? 16.653 3.754 -12.637 1.00 91.50 103 ARG A O 1
ATOM 877 N N . GLU A 1 104 ? 17.409 5.768 -13.279 1.00 90.75 104 GLU A N 1
ATOM 878 C CA . GLU A 1 104 ? 18.243 6.002 -12.096 1.00 90.75 104 GLU A CA 1
ATOM 879 C C . GLU A 1 104 ? 17.405 6.071 -10.818 1.00 90.75 104 GLU A C 1
ATOM 881 O O . GLU A 1 104 ? 17.749 5.432 -9.825 1.00 90.75 104 GLU A O 1
ATOM 886 N N . PHE A 1 105 ? 16.282 6.793 -10.849 1.00 90.19 105 PHE A N 1
ATOM 887 C CA . PHE A 1 105 ? 15.379 6.928 -9.713 1.00 90.19 105 PHE A CA 1
ATOM 888 C C . PHE A 1 105 ? 14.822 5.573 -9.269 1.00 90.19 105 PHE A C 1
ATOM 890 O O . PHE A 1 105 ? 14.893 5.252 -8.087 1.00 90.19 105 PHE A O 1
ATOM 897 N N . LEU A 1 106 ? 14.319 4.756 -10.200 1.00 90.75 106 LEU A N 1
ATOM 898 C CA . LEU A 1 106 ? 13.795 3.416 -9.909 1.00 90.75 106 LEU A CA 1
ATOM 899 C C . LEU A 1 106 ? 14.909 2.428 -9.512 1.00 90.75 106 LEU A C 1
ATOM 901 O O . LEU A 1 106 ? 14.697 1.571 -8.654 1.00 90.75 106 LEU A O 1
ATOM 905 N N . ALA A 1 107 ? 16.108 2.551 -10.094 1.00 88.06 107 ALA A N 1
ATOM 906 C CA . ALA A 1 107 ? 17.242 1.670 -9.810 1.00 88.06 107 ALA A CA 1
ATOM 907 C C . ALA A 1 107 ? 17.786 1.816 -8.385 1.00 88.06 107 ALA A C 1
ATOM 909 O O . ALA A 1 107 ? 18.302 0.834 -7.851 1.00 88.06 107 ALA A O 1
ATOM 910 N N . ARG A 1 108 ? 17.636 2.993 -7.759 1.00 83.94 108 ARG A N 1
ATOM 911 C CA . ARG A 1 108 ? 18.048 3.211 -6.363 1.00 83.94 108 ARG A CA 1
ATOM 912 C C . ARG A 1 108 ? 17.421 2.189 -5.422 1.00 83.94 108 ARG A C 1
ATOM 914 O O . ARG A 1 108 ? 18.094 1.723 -4.515 1.00 83.94 108 ARG A O 1
ATOM 921 N N . LYS A 1 109 ? 16.155 1.807 -5.658 1.00 79.25 109 LYS A N 1
ATOM 922 C CA . LYS A 1 109 ? 15.377 0.939 -4.745 1.00 79.25 109 LYS A CA 1
ATOM 923 C C . LYS A 1 109 ? 15.518 1.369 -3.276 1.00 79.25 109 LYS A C 1
ATOM 925 O O . LYS A 1 109 ? 15.537 0.540 -2.368 1.00 79.25 109 LYS A O 1
ATOM 930 N N . GLU A 1 110 ? 15.679 2.669 -3.075 1.00 71.38 110 GLU A N 1
ATOM 931 C CA . GLU A 1 110 ? 15.936 3.274 -1.782 1.00 71.38 110 GLU A CA 1
ATOM 932 C C . GLU A 1 110 ? 14.610 3.662 -1.149 1.00 71.38 110 GLU A C 1
ATOM 934 O O . GLU A 1 110 ? 13.650 4.040 -1.828 1.00 71.38 110 GLU A O 1
ATOM 939 N N . TYR A 1 111 ? 14.576 3.599 0.174 1.00 65.69 111 TYR A N 1
ATOM 940 C CA . TYR A 1 111 ? 13.574 4.335 0.911 1.00 65.69 111 TYR A CA 1
ATOM 941 C C . TYR A 1 111 ? 13.913 5.831 0.813 1.00 65.69 111 TYR A C 1
ATOM 943 O O . TYR A 1 111 ? 15.085 6.204 0.824 1.00 65.69 111 TYR A O 1
ATOM 951 N N . ASP A 1 112 ? 12.909 6.703 0.730 1.00 66.75 112 ASP A N 1
ATOM 952 C CA . ASP A 1 112 ? 13.136 8.128 0.985 1.00 66.75 112 ASP A CA 1
ATOM 953 C C . ASP A 1 112 ? 13.494 8.342 2.466 1.00 66.75 112 ASP A C 1
ATOM 955 O O . ASP A 1 112 ? 13.363 7.416 3.261 1.00 66.75 112 ASP A O 1
ATOM 959 N N . ASP A 1 113 ? 13.920 9.537 2.882 1.00 70.31 113 ASP A N 1
ATOM 960 C CA . ASP A 1 113 ? 14.350 9.776 4.275 1.00 70.31 113 ASP A CA 1
ATOM 961 C C . ASP A 1 113 ? 13.311 9.308 5.310 1.00 70.31 113 ASP A C 1
ATOM 963 O O . ASP A 1 113 ? 13.652 8.666 6.301 1.00 70.31 113 ASP A O 1
ATOM 967 N N . SER A 1 114 ? 12.024 9.541 5.033 1.00 65.31 114 SER A N 1
ATOM 968 C CA . SER A 1 114 ? 10.918 9.070 5.873 1.00 65.31 114 SER A CA 1
ATOM 969 C C . SER A 1 114 ? 10.758 7.546 5.846 1.00 65.31 114 SER A C 1
ATOM 971 O O . SER A 1 114 ? 10.503 6.937 6.885 1.00 65.31 114 SER A O 1
ATOM 973 N N . GLY A 1 115 ? 10.894 6.911 4.682 1.00 69.06 115 GLY A N 1
ATOM 974 C CA . GLY A 1 115 ? 10.867 5.459 4.567 1.00 69.06 115 GLY A CA 1
ATOM 975 C C . GLY A 1 115 ? 12.094 4.792 5.196 1.00 69.06 115 GLY A C 1
ATOM 976 O O . GLY A 1 115 ? 11.950 3.701 5.735 1.00 69.06 115 GLY A O 1
ATOM 977 N N . ASN A 1 116 ? 13.267 5.434 5.154 1.00 71.88 116 ASN A N 1
ATOM 978 C CA . ASN A 1 116 ? 14.499 4.966 5.786 1.00 71.88 116 ASN A CA 1
ATOM 979 C C . ASN A 1 116 ? 14.352 5.050 7.296 1.00 71.88 116 ASN A C 1
ATOM 981 O O . ASN A 1 116 ? 14.565 4.050 7.968 1.00 71.88 116 ASN A O 1
ATOM 985 N N . ASP A 1 117 ? 13.939 6.201 7.830 1.00 71.38 117 ASP A N 1
ATOM 986 C CA . ASP A 1 117 ? 13.702 6.369 9.265 1.00 71.38 117 ASP A CA 1
ATOM 987 C C . ASP A 1 117 ? 12.690 5.339 9.773 1.00 71.38 117 ASP A C 1
ATOM 989 O O . ASP A 1 117 ? 12.939 4.640 10.751 1.00 71.38 117 ASP A O 1
ATOM 993 N N . MET A 1 118 ? 11.604 5.132 9.026 1.00 69.69 118 MET A N 1
ATOM 994 C CA . MET A 1 118 ? 10.662 4.065 9.319 1.00 69.69 118 MET A CA 1
ATOM 995 C C . MET A 1 118 ? 11.338 2.689 9.226 1.00 69.69 118 MET A C 1
ATOM 997 O O . MET A 1 118 ? 11.307 1.956 10.200 1.00 69.69 118 MET A O 1
ATOM 1001 N N . PHE A 1 119 ? 12.036 2.330 8.147 1.00 72.19 119 PHE A N 1
ATOM 1002 C CA . PHE A 1 119 ? 12.755 1.051 8.058 1.00 72.19 119 PHE A CA 1
ATOM 1003 C C . PHE A 1 119 ? 13.700 0.825 9.248 1.00 72.19 119 PHE A C 1
ATOM 1005 O O . PHE A 1 119 ? 13.718 -0.268 9.811 1.00 72.19 119 PHE A O 1
ATOM 1012 N N . TYR A 1 120 ? 14.438 1.852 9.673 1.00 71.00 120 TYR A N 1
ATOM 1013 C CA . TYR A 1 120 ? 15.341 1.780 10.816 1.00 71.00 120 TYR A CA 1
ATOM 1014 C C . TYR A 1 120 ? 14.579 1.613 12.136 1.00 71.00 120 TYR A C 1
ATOM 1016 O O . TYR A 1 120 ? 14.880 0.699 12.901 1.00 71.00 120 TYR A O 1
ATOM 1024 N N . GLN A 1 121 ? 13.549 2.421 12.385 1.00 65.62 121 GLN A N 1
ATOM 1025 C CA . GLN A 1 121 ? 12.699 2.317 13.578 1.00 65.62 121 GLN A CA 1
ATOM 1026 C C . GLN A 1 121 ? 11.901 1.010 13.628 1.00 65.62 121 GLN A C 1
ATOM 1028 O O . GLN A 1 121 ? 11.553 0.532 14.708 1.00 65.62 121 GLN A O 1
ATOM 1033 N N . LEU A 1 122 ? 11.589 0.443 12.462 1.00 66.06 122 LEU A N 1
ATOM 1034 C CA . LEU A 1 122 ? 10.783 -0.756 12.320 1.00 66.06 122 LEU A CA 1
ATOM 1035 C C . LEU A 1 122 ? 11.626 -2.026 12.321 1.00 66.06 122 LEU A C 1
ATOM 1037 O O . LEU A 1 122 ? 11.150 -3.027 12.815 1.00 66.06 122 LEU A O 1
ATOM 1041 N N . PHE A 1 123 ? 12.830 -2.052 11.758 1.00 65.12 123 PHE A N 1
ATOM 1042 C CA . PHE A 1 123 ? 13.509 -3.321 11.465 1.00 65.12 123 PHE A CA 1
ATOM 1043 C C . PHE A 1 123 ? 15.000 -3.351 11.807 1.00 65.12 123 PHE A C 1
ATOM 1045 O O . PHE A 1 123 ? 15.618 -4.399 11.621 1.00 65.12 123 PHE A O 1
ATOM 1052 N N . ALA A 1 124 ? 15.599 -2.260 12.297 1.00 67.06 124 ALA A N 1
ATOM 1053 C CA . ALA A 1 124 ? 17.040 -2.236 12.570 1.00 67.06 124 ALA A CA 1
ATOM 1054 C C . ALA A 1 124 ? 17.460 -2.920 13.879 1.00 67.06 124 ALA A C 1
ATOM 1056 O O . ALA A 1 124 ? 18.657 -3.107 14.097 1.00 67.06 124 ALA A O 1
ATOM 1057 N N . SER A 1 125 ? 16.518 -3.313 14.737 1.00 65.12 125 SER A N 1
ATOM 1058 C CA . SER A 1 125 ? 16.800 -4.144 15.907 1.00 65.12 125 SER A CA 1
ATOM 1059 C C . SER A 1 125 ? 15.685 -5.157 16.155 1.00 65.12 125 SER A C 1
ATOM 1061 O O . SER A 1 125 ? 14.527 -4.926 15.806 1.00 65.12 125 SER A O 1
ATOM 1063 N N . ASP A 1 126 ? 16.033 -6.276 16.792 1.00 62.66 126 ASP A N 1
ATOM 1064 C CA . ASP A 1 126 ? 15.058 -7.283 17.230 1.00 62.66 126 ASP A CA 1
ATOM 1065 C C . ASP A 1 126 ? 14.116 -6.748 18.330 1.00 62.66 126 ASP A C 1
ATOM 1067 O O . ASP A 1 126 ? 13.023 -7.277 18.518 1.00 62.66 126 ASP A O 1
ATOM 1071 N N . ASP A 1 127 ? 14.504 -5.653 18.997 1.00 66.31 127 ASP A N 1
ATOM 1072 C CA . ASP A 1 127 ? 13.702 -4.930 19.995 1.00 66.31 127 ASP A CA 1
ATOM 1073 C C . ASP A 1 127 ? 12.787 -3.851 19.380 1.00 66.31 127 ASP A C 1
ATOM 1075 O O . ASP A 1 127 ? 12.096 -3.126 20.101 1.00 66.31 127 ASP A O 1
ATOM 1079 N N . ALA A 1 128 ? 12.788 -3.687 18.054 1.00 69.06 128 ALA A N 1
ATOM 1080 C CA . ALA A 1 128 ? 11.927 -2.717 17.391 1.00 69.06 128 ALA A CA 1
ATOM 1081 C C . ALA A 1 128 ? 10.438 -3.059 17.606 1.00 69.06 128 ALA A C 1
ATOM 1083 O O . ALA A 1 128 ? 10.023 -4.220 17.566 1.00 69.06 128 ALA A O 1
ATOM 1084 N N . TYR A 1 129 ? 9.603 -2.032 17.805 1.00 69.19 129 TYR A N 1
ATOM 1085 C CA . TYR A 1 129 ? 8.195 -2.203 18.196 1.00 69.19 129 TYR A CA 1
ATOM 1086 C C . TYR A 1 129 ? 7.383 -3.020 17.179 1.00 69.19 129 TYR A C 1
ATOM 1088 O O . TYR A 1 129 ? 6.611 -3.896 17.552 1.00 69.19 129 TYR A O 1
ATOM 1096 N N . TYR A 1 130 ? 7.553 -2.780 15.883 1.00 67.19 130 TYR A N 1
ATOM 1097 C CA . TYR A 1 130 ? 6.687 -3.379 14.865 1.00 67.19 130 TYR A CA 1
ATOM 1098 C C . TYR A 1 130 ? 6.976 -4.862 14.572 1.00 67.19 130 TYR A C 1
ATOM 1100 O O . TYR A 1 130 ? 6.018 -5.606 14.375 1.00 67.19 130 TYR A O 1
ATOM 1108 N N . PRO A 1 131 ? 8.230 -5.347 14.609 1.00 67.75 131 PRO A N 1
ATOM 1109 C CA . PRO A 1 131 ? 8.545 -6.771 14.597 1.00 67.75 131 PRO A CA 1
ATOM 1110 C C . PRO A 1 131 ? 7.929 -7.527 15.769 1.00 67.75 131 PRO A C 1
ATOM 1112 O O . PRO A 1 131 ? 7.633 -8.710 15.623 1.00 67.75 131 PRO A O 1
ATOM 1115 N N . THR A 1 132 ? 7.689 -6.851 16.900 1.00 74.69 132 THR A N 1
ATOM 1116 C CA . THR A 1 132 ? 6.987 -7.455 18.045 1.00 74.69 132 THR A CA 1
ATOM 1117 C C . THR A 1 132 ? 5.477 -7.579 17.812 1.00 74.69 132 THR A C 1
ATOM 1119 O O . THR A 1 132 ? 4.816 -8.402 18.450 1.00 74.69 132 THR A O 1
ATOM 1122 N N . LEU A 1 133 ? 4.911 -6.812 16.871 1.00 80.19 133 LEU A N 1
ATOM 1123 C CA . LEU A 1 133 ? 3.500 -6.911 16.514 1.00 80.19 133 LEU A CA 1
ATOM 1124 C C . LEU A 1 133 ? 3.259 -8.162 15.674 1.00 80.19 133 LEU A C 1
ATOM 1126 O O . LEU A 1 133 ? 3.838 -8.358 14.605 1.00 80.19 133 LEU A O 1
ATOM 1130 N N . SER A 1 134 ? 2.331 -9.000 16.122 1.00 85.31 134 SER A N 1
ATOM 1131 C CA . SER A 1 134 ? 1.978 -10.213 15.393 1.00 85.31 134 SER A CA 1
ATOM 1132 C C . SER A 1 134 ? 1.312 -9.891 14.050 1.00 85.31 134 SER A C 1
ATOM 1134 O O . SER A 1 134 ? 0.305 -9.186 13.999 1.00 85.31 134 SER A O 1
ATOM 1136 N N . TRP A 1 135 ? 1.832 -10.466 12.962 1.00 90.31 135 TRP A N 1
ATOM 1137 C CA . TRP A 1 135 ? 1.173 -10.459 11.653 1.00 90.31 135 TRP A CA 1
ATOM 1138 C C . TRP A 1 135 ? 0.081 -11.534 11.613 1.00 90.31 135 TRP A C 1
ATOM 1140 O O . TRP A 1 135 ? 0.285 -12.638 11.111 1.00 90.31 135 TRP A O 1
ATOM 1150 N N . GLN A 1 136 ? -1.065 -11.241 12.221 1.00 92.19 136 GLN A N 1
ATOM 1151 C CA . GLN A 1 136 ? -2.184 -12.176 12.307 1.00 92.19 136 GLN A CA 1
ATOM 1152 C C . GLN A 1 136 ? -3.534 -11.446 12.311 1.00 92.19 136 GLN A C 1
ATOM 1154 O O . GLN A 1 136 ? -3.584 -10.233 12.560 1.00 92.19 136 GLN A O 1
ATOM 1159 N N . PRO A 1 137 ? -4.638 -12.163 12.038 1.00 92.31 137 PRO A N 1
ATOM 1160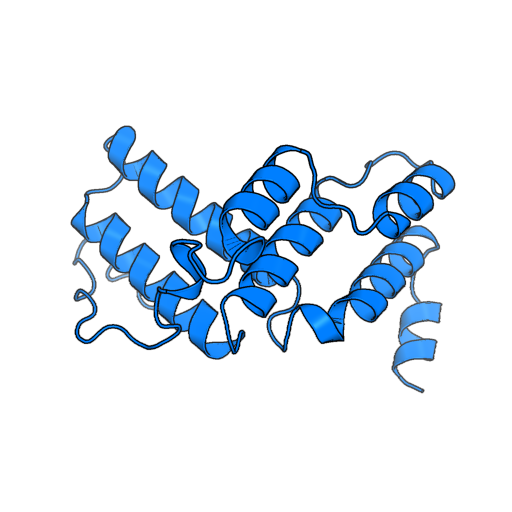 C CA . PRO A 1 137 ? -5.971 -11.619 12.230 1.00 92.31 137 PRO A CA 1
ATOM 1161 C C . PRO A 1 137 ? -6.181 -11.118 13.660 1.00 92.31 137 PRO A C 1
ATOM 1163 O O . PRO A 1 137 ? -5.659 -11.691 14.618 1.00 92.31 137 PRO A O 1
ATOM 1166 N N . LEU A 1 138 ? -6.966 -10.054 13.803 1.00 89.31 138 LEU A N 1
ATOM 1167 C CA . LEU A 1 138 ? -7.394 -9.586 15.117 1.00 89.31 138 LEU A CA 1
ATOM 1168 C C . LEU A 1 138 ? -8.412 -10.568 15.705 1.00 89.31 138 LEU A C 1
ATOM 1170 O O . LEU A 1 138 ? -9.177 -11.196 14.974 1.00 89.31 138 LEU A O 1
ATOM 1174 N N . ALA A 1 139 ? -8.459 -10.661 17.036 1.00 90.44 139 ALA A N 1
ATOM 1175 C CA . ALA A 1 139 ? -9.456 -11.481 17.729 1.00 90.44 139 ALA A CA 1
ATOM 1176 C C . ALA A 1 139 ? -10.896 -11.006 17.459 1.00 90.44 139 ALA A C 1
ATOM 1178 O O . ALA A 1 139 ? -11.837 -11.793 17.525 1.00 90.44 139 ALA A O 1
ATOM 1179 N N . TYR A 1 140 ? -11.056 -9.719 17.154 1.00 90.06 140 TYR A N 1
ATOM 1180 C CA . TYR A 1 140 ? -12.327 -9.097 16.829 1.00 90.06 140 TYR A CA 1
ATOM 1181 C C . TYR A 1 140 ? -12.126 -8.020 15.762 1.00 90.06 140 TYR A C 1
ATOM 1183 O O . TYR A 1 140 ? -11.169 -7.247 15.825 1.00 90.06 140 TYR A O 1
ATOM 1191 N N . TYR A 1 141 ? -13.056 -7.964 14.813 1.00 90.31 141 TYR A N 1
ATOM 1192 C CA . TYR A 1 141 ? -13.186 -6.891 13.834 1.00 90.31 141 TYR A CA 1
ATOM 1193 C C . TYR A 1 141 ? -14.528 -6.198 14.055 1.00 90.31 141 TYR A C 1
ATOM 1195 O O . TYR A 1 141 ? -15.525 -6.871 14.321 1.00 90.31 141 TYR A O 1
ATOM 1203 N N . SER A 1 142 ? -14.560 -4.869 13.951 1.00 86.94 142 SER A N 1
ATOM 1204 C CA . SER A 1 142 ? -15.803 -4.111 14.095 1.00 86.94 142 SER A CA 1
ATOM 1205 C C . SER A 1 142 ? -16.832 -4.511 13.033 1.00 86.94 142 SER A C 1
ATOM 1207 O O . SER A 1 142 ? -16.488 -4.863 11.900 1.00 86.94 142 SER A O 1
ATOM 1209 N N . ALA A 1 143 ? -18.112 -4.458 13.407 1.00 90.94 143 ALA A N 1
ATOM 1210 C CA . ALA A 1 143 ? -19.210 -4.588 12.456 1.00 90.94 143 ALA A CA 1
ATOM 1211 C C . ALA A 1 143 ? -19.217 -3.399 11.480 1.00 90.94 143 ALA A C 1
ATOM 1213 O O . ALA A 1 143 ? -18.659 -2.345 11.783 1.00 90.94 143 ALA A O 1
ATOM 1214 N N . CYS A 1 144 ? -19.830 -3.578 10.306 1.00 93.12 144 CYS A N 1
ATOM 1215 C CA . CYS A 1 144 ? -20.005 -2.486 9.348 1.00 93.12 144 CYS A CA 1
ATOM 1216 C C . CYS A 1 144 ? -20.962 -1.436 9.933 1.00 93.12 144 CYS A C 1
ATOM 1218 O O . CYS A 1 144 ? -22.093 -1.802 10.262 1.00 93.12 144 CYS A O 1
ATOM 1220 N N . PRO A 1 145 ? -20.537 -0.167 10.072 1.00 93.69 145 PRO A N 1
ATOM 1221 C CA . PRO A 1 145 ? -21.428 0.904 10.495 1.00 93.69 145 PRO A CA 1
ATOM 1222 C C . PRO A 1 145 ? -22.537 1.111 9.464 1.00 93.69 145 PRO A C 1
ATOM 1224 O O . PRO A 1 145 ? -22.288 1.044 8.261 1.00 93.69 145 PRO A O 1
ATOM 1227 N N . GLU A 1 146 ? -23.752 1.430 9.913 1.00 93.25 146 GLU A N 1
ATOM 1228 C CA . GLU A 1 146 ? -24.890 1.633 9.000 1.00 93.25 146 GLU A CA 1
ATOM 1229 C C . GLU A 1 146 ? -24.664 2.757 7.984 1.00 93.25 146 GLU A C 1
ATOM 1231 O O . GLU A 1 146 ? -25.151 2.701 6.857 1.00 93.25 146 GLU A O 1
ATOM 1236 N N . THR A 1 147 ? -23.884 3.769 8.352 1.00 93.19 147 THR A N 1
ATOM 1237 C CA . THR A 1 147 ? -23.492 4.866 7.459 1.00 93.19 147 THR A CA 1
ATOM 1238 C C . THR A 1 147 ? -22.607 4.411 6.297 1.00 93.19 147 THR A C 1
ATOM 1240 O O . THR A 1 147 ? -22.534 5.105 5.287 1.00 93.19 147 THR A O 1
ATOM 1243 N N . LEU A 1 148 ? -21.979 3.235 6.405 1.00 90.44 148 LEU A N 1
ATOM 1244 C CA . LEU A 1 148 ? -21.101 2.640 5.396 1.00 90.44 148 LEU A CA 1
ATOM 1245 C C . LEU A 1 148 ? -21.647 1.324 4.824 1.00 90.44 148 LEU A C 1
ATOM 1247 O O . LEU A 1 148 ? -20.924 0.614 4.126 1.00 90.44 148 LEU A O 1
ATOM 1251 N N . LYS A 1 149 ? -22.914 0.983 5.077 1.00 87.19 149 LYS A N 1
ATOM 1252 C CA . LYS A 1 149 ? -23.507 -0.294 4.640 1.00 87.19 149 LYS A CA 1
ATOM 1253 C C . LYS A 1 149 ? -23.445 -0.513 3.125 1.00 87.19 149 LYS A C 1
ATOM 1255 O O . LYS A 1 149 ? -23.230 -1.633 2.676 1.00 87.19 149 LYS A O 1
ATOM 1260 N N . ASP A 1 150 ? -23.561 0.564 2.348 1.00 86.19 150 ASP A N 1
ATOM 1261 C CA . ASP A 1 150 ? -23.513 0.528 0.882 1.00 86.19 150 ASP A CA 1
ATOM 1262 C C . ASP A 1 150 ? -22.068 0.407 0.353 1.00 86.19 150 ASP A C 1
ATOM 1264 O O . ASP A 1 150 ? -21.835 0.296 -0.848 1.00 86.19 150 ASP A O 1
ATOM 1268 N N . MET A 1 151 ? -21.083 0.417 1.256 1.00 76.94 151 MET A N 1
ATOM 1269 C CA . MET A 1 151 ? -19.655 0.283 0.979 1.00 76.94 151 MET A CA 1
ATOM 1270 C C . MET A 1 151 ? -19.103 -1.096 1.389 1.00 76.94 151 MET A C 1
ATOM 1272 O O . MET A 1 151 ? -17.886 -1.272 1.450 1.00 76.94 151 MET A O 1
ATOM 1276 N N . SER A 1 152 ? -19.963 -2.087 1.662 1.00 64.19 152 SER A N 1
ATOM 1277 C CA . SER A 1 152 ? -19.589 -3.394 2.238 1.00 64.19 152 SER A CA 1
ATOM 1278 C C . SER A 1 152 ? -18.616 -4.243 1.408 1.00 64.19 152 SER A C 1
ATOM 1280 O O . SER A 1 152 ? -18.008 -5.174 1.944 1.00 64.19 152 SER A O 1
ATOM 1282 N N . ASP A 1 153 ? -18.468 -3.931 0.120 1.00 66.31 153 ASP A N 1
ATOM 1283 C CA . ASP A 1 153 ? -17.595 -4.654 -0.814 1.00 66.31 153 ASP A CA 1
ATOM 1284 C C . ASP A 1 153 ? -16.123 -4.184 -0.763 1.00 66.31 153 ASP A C 1
ATOM 1286 O O . ASP A 1 153 ? -15.245 -4.774 -1.407 1.00 66.31 153 ASP A O 1
ATOM 1290 N N . LEU A 1 154 ? -15.819 -3.144 0.029 1.00 59.44 154 LEU A N 1
ATOM 1291 C CA . LEU A 1 154 ? -14.451 -2.818 0.463 1.00 59.44 154 LEU A CA 1
ATOM 1292 C C . LEU A 1 154 ? -13.890 -3.933 1.346 1.00 59.44 154 LEU A C 1
ATOM 1294 O O . LEU A 1 154 ? -12.753 -4.379 1.103 1.00 59.44 154 LEU A O 1
#

Sequence (154 aa):
CEWRDYLAELNEQGQAYAQFVASTAECCGEGGIKAWDYVRMGFLSRMGVLNNWLSEEESLWIQSRIHLRALRYYRNWRQYFAGYTFGRQYWQSPEDDHLQLLREFLARKEYDDSGNDMFYQLFASDDAYYPTLSWQPLAYYSACPETLKDMSDL

Organism: Escherichia coli (NCBI:txid562)

pLDDT: mean 87.04, std 9.89, range [59.44, 97.88]

Secondary structure (DSSP, 8-state):
-HHHHHHHHS-HHHHHHHHHHHTTHHHH-TTTTHHHHHHHHHHHHHHHHHTTSS-HHHHHHHHHHHHHHHHHH-SSHHHHHHHHHHHHHHHHS--SS-HHHHHHHHHT-PPPHHHHHHHHHHHSSTT-HHHHS--S--S--PPPPGGGGGGTT-